Protein AF-A0A926RLL1-F1 (afdb_monomer_lite)

Foldseek 3Di:
DFDFDDDPLLVQLLVVQAPDPDADALQRSCCRSVVDHPPDDSVVVVVSVVVSLVRCCVGVVDNQQWDADPRHIHGPPPDD

pLDDT: mean 86.8, std 11.38, range [41.97, 95.25]

Sequence (80 aa):
DQFTDLTEREINLIIFLKKSKLPVNINELQKKVWKYGSDLDTHTVETHIYRLRKKIKEKFNDEKFILSSKKGYFIDEKEQ

Structure (mmCIF, N/CA/C/O backbone):
data_AF-A0A926RLL1-F1
#
_entry.id   AF-A0A926RLL1-F1
#
loop_
_atom_site.group_PDB
_atom_site.id
_atom_site.type_symbol
_atom_site.label_atom_id
_atom_site.label_alt_id
_atom_site.label_comp_id
_atom_site.label_asym_id
_atom_site.label_entity_id
_atom_site.label_seq_id
_atom_site.pdbx_PDB_ins_code
_atom_site.Cartn_x
_atom_site.Cartn_y
_atom_site.Cartn_z
_atom_site.occupancy
_atom_site.B_iso_or_equiv
_atom_site.auth_seq_id
_atom_site.auth_comp_id
_atom_site.auth_asym_id
_atom_site.auth_atom_id
_atom_site.pdbx_PDB_model_num
ATOM 1 N N . ASP A 1 1 ? -23.876 6.983 6.511 1.00 57.44 1 ASP A N 1
ATOM 2 C CA . ASP A 1 1 ? -22.827 6.392 5.654 1.00 57.44 1 ASP A CA 1
ATOM 3 C C . ASP A 1 1 ? -21.601 7.289 5.599 1.00 57.44 1 ASP A C 1
ATOM 5 O O . ASP A 1 1 ? -21.753 8.504 5.539 1.00 57.44 1 ASP A O 1
ATOM 9 N N . GLN A 1 2 ? -20.399 6.715 5.678 1.00 73.19 2 GLN A N 1
ATOM 10 C CA . GLN A 1 2 ? -19.142 7.458 5.533 1.00 73.19 2 GLN A CA 1
ATOM 11 C C . GLN A 1 2 ? -18.659 7.332 4.082 1.00 73.19 2 GLN A C 1
ATOM 13 O O . GLN A 1 2 ? -18.421 6.224 3.608 1.00 73.19 2 GLN A O 1
ATOM 18 N N . PHE A 1 3 ? -18.506 8.459 3.384 1.00 79.94 3 PHE A N 1
ATOM 19 C CA . PHE A 1 3 ? -17.992 8.512 2.013 1.00 79.94 3 PHE A CA 1
ATOM 20 C C . PHE A 1 3 ? -16.650 9.252 1.970 1.00 79.94 3 PHE A C 1
ATOM 22 O O . PHE A 1 3 ? -16.398 10.165 2.765 1.00 79.94 3 PHE A O 1
ATOM 29 N N . THR A 1 4 ? -15.779 8.852 1.042 1.00 84.56 4 THR A N 1
ATOM 30 C CA . THR A 1 4 ? -14.483 9.497 0.813 1.00 84.56 4 THR A CA 1
ATOM 31 C C . THR A 1 4 ? -14.215 9.645 -0.679 1.00 84.56 4 THR A C 1
ATOM 33 O O . THR A 1 4 ? -14.454 8.713 -1.447 1.00 84.56 4 THR A O 1
ATOM 36 N N . ASP A 1 5 ? -13.702 10.805 -1.086 1.00 89.69 5 ASP A N 1
ATOM 37 C CA . ASP A 1 5 ? -13.344 11.068 -2.476 1.00 89.69 5 ASP A CA 1
ATOM 38 C C . ASP A 1 5 ? -11.969 10.479 -2.781 1.00 89.69 5 ASP A C 1
ATOM 40 O O . ASP A 1 5 ? -10.945 10.882 -2.214 1.00 89.69 5 ASP A O 1
ATOM 44 N N . LEU A 1 6 ? -11.934 9.517 -3.697 1.00 91.75 6 LEU A N 1
ATOM 45 C CA . LEU A 1 6 ? -10.708 8.899 -4.182 1.00 91.75 6 LEU A CA 1
ATOM 46 C C . LEU A 1 6 ? -10.479 9.282 -5.637 1.00 91.75 6 LEU A C 1
ATOM 48 O O . LEU A 1 6 ? -11.384 9.250 -6.465 1.00 91.75 6 LEU A O 1
ATOM 52 N N . THR A 1 7 ? -9.235 9.611 -5.957 1.00 91.62 7 THR A N 1
ATOM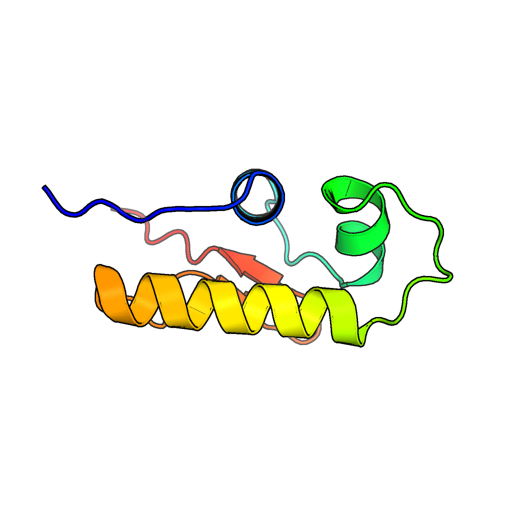 53 C CA . THR A 1 7 ? -8.803 9.727 -7.348 1.00 91.62 7 THR A CA 1
ATOM 54 C C . THR A 1 7 ? -8.835 8.354 -8.015 1.00 91.62 7 THR A C 1
ATOM 56 O O . THR A 1 7 ? -8.634 7.332 -7.356 1.00 91.62 7 THR A O 1
ATOM 59 N N . GLU A 1 8 ? -8.993 8.316 -9.339 1.00 90.25 8 GLU A N 1
ATOM 60 C CA . GLU A 1 8 ? -8.950 7.071 -10.124 1.00 90.25 8 GLU A CA 1
ATOM 61 C C . GLU A 1 8 ? -7.710 6.224 -9.795 1.00 90.25 8 GLU A C 1
ATOM 63 O O . GLU A 1 8 ? -7.762 5.002 -9.688 1.00 90.25 8 GLU A O 1
ATOM 68 N N . ARG A 1 9 ? -6.583 6.890 -9.544 1.00 89.75 9 ARG A N 1
ATOM 69 C CA . ARG A 1 9 ? -5.321 6.246 -9.196 1.00 89.75 9 ARG A CA 1
ATOM 70 C C . ARG A 1 9 ? -5.319 5.601 -7.813 1.00 89.75 9 ARG A C 1
ATOM 72 O O . ARG A 1 9 ? -4.796 4.501 -7.668 1.00 89.75 9 ARG A O 1
ATOM 79 N N . GLU A 1 10 ? -5.903 6.255 -6.810 1.00 92.50 10 GLU A N 1
ATOM 80 C CA . GLU A 1 10 ? -6.092 5.657 -5.482 1.00 92.50 10 GLU A CA 1
ATOM 81 C C . GLU A 1 10 ? -7.038 4.452 -5.563 1.00 92.50 10 GLU A C 1
ATOM 83 O O . GLU A 1 10 ? -6.753 3.411 -4.977 1.00 92.50 10 GLU A O 1
ATOM 88 N N . ILE A 1 11 ? -8.112 4.554 -6.351 1.00 92.81 11 ILE A N 1
ATOM 89 C CA . ILE A 1 11 ? -9.050 3.448 -6.589 1.00 92.81 11 ILE A CA 1
ATOM 90 C C . ILE A 1 11 ? -8.329 2.266 -7.248 1.00 92.81 11 ILE A C 1
ATOM 92 O O . ILE A 1 11 ? -8.409 1.139 -6.757 1.00 92.81 11 ILE A O 1
ATOM 96 N N . ASN A 1 12 ? -7.569 2.516 -8.316 1.00 93.00 12 ASN A N 1
ATOM 97 C CA . ASN A 1 12 ? -6.807 1.485 -9.021 1.00 93.00 12 ASN A CA 1
ATOM 98 C C . ASN A 1 12 ? -5.768 0.814 -8.113 1.00 93.00 12 ASN A C 1
ATOM 100 O O . ASN A 1 12 ? -5.619 -0.408 -8.162 1.00 93.00 12 ASN A O 1
ATOM 104 N N . LEU A 1 13 ? -5.093 1.583 -7.251 1.00 94.00 13 LEU A N 1
ATOM 105 C CA . LEU A 1 13 ? -4.173 1.055 -6.244 1.00 94.00 13 LEU A CA 1
ATOM 106 C C . LEU A 1 13 ? -4.884 0.100 -5.275 1.00 94.00 13 LEU A C 1
ATOM 108 O O . LEU A 1 13 ? -4.406 -1.014 -5.066 1.00 94.00 13 LEU A O 1
ATOM 112 N N . ILE A 1 14 ? -6.032 0.500 -4.722 1.00 93.88 14 ILE A N 1
ATOM 113 C CA . ILE A 1 14 ? -6.812 -0.335 -3.793 1.00 93.88 14 ILE A CA 1
ATOM 114 C C . ILE A 1 14 ? -7.267 -1.620 -4.477 1.00 93.88 14 ILE A C 1
ATOM 116 O O . ILE A 1 14 ? -7.069 -2.705 -3.938 1.00 93.88 14 ILE A O 1
ATOM 120 N N . ILE A 1 15 ? -7.851 -1.515 -5.674 1.00 93.25 15 ILE A N 1
ATOM 121 C CA . ILE A 1 15 ? -8.335 -2.675 -6.433 1.00 93.25 15 ILE A CA 1
ATOM 122 C C . ILE A 1 15 ? -7.186 -3.644 -6.715 1.00 93.25 15 ILE A C 1
ATOM 124 O O . ILE A 1 15 ? -7.358 -4.858 -6.600 1.00 93.25 15 ILE A O 1
ATOM 128 N N . PHE A 1 16 ? -6.020 -3.123 -7.090 1.00 94.19 16 PHE A N 1
ATOM 129 C CA . PHE A 1 16 ? -4.863 -3.944 -7.410 1.00 94.19 16 PHE A CA 1
ATOM 130 C C . PHE A 1 16 ? -4.290 -4.650 -6.175 1.00 94.19 16 PHE A C 1
ATOM 132 O O . PHE A 1 16 ? -4.042 -5.856 -6.225 1.00 94.19 16 PHE A O 1
ATOM 139 N N . LEU A 1 17 ? -4.144 -3.934 -5.056 1.00 94.00 17 LEU A N 1
ATOM 140 C CA . LEU A 1 17 ? -3.706 -4.526 -3.791 1.00 94.00 17 LEU A CA 1
ATOM 141 C C . LEU A 1 17 ? -4.712 -5.560 -3.275 1.00 94.00 17 LEU A C 1
ATOM 143 O O . LEU A 1 17 ? -4.299 -6.642 -2.880 1.00 94.00 17 LEU A O 1
ATOM 147 N N . LYS A 1 18 ? -6.019 -5.282 -3.364 1.00 92.75 18 LYS A N 1
ATOM 148 C CA . LYS A 1 18 ? -7.085 -6.207 -2.943 1.00 92.75 18 LYS A CA 1
ATOM 149 C C . LYS A 1 18 ? -7.106 -7.496 -3.766 1.00 92.75 18 LYS A C 1
ATOM 151 O O . LYS A 1 18 ? -7.439 -8.556 -3.263 1.00 92.75 18 LYS A O 1
ATOM 156 N N . LYS A 1 19 ? -6.763 -7.423 -5.053 1.00 92.50 19 LYS A N 1
ATOM 157 C CA . LYS A 1 19 ? -6.667 -8.607 -5.925 1.00 92.50 19 LYS A C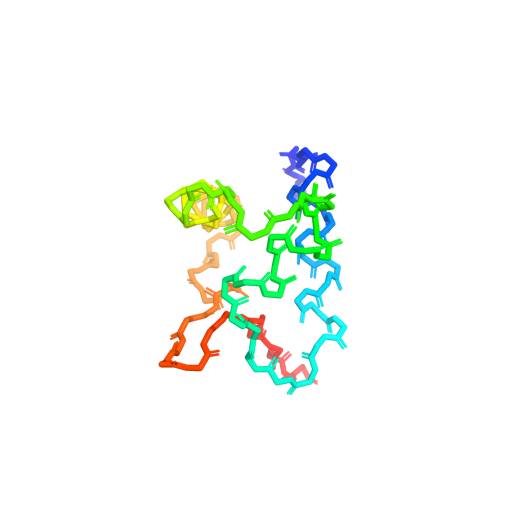A 1
ATOM 158 C C . LYS A 1 19 ? -5.375 -9.403 -5.717 1.00 92.50 19 LYS A C 1
ATOM 160 O O . LYS A 1 19 ? -5.260 -10.515 -6.233 1.00 92.50 19 LYS A O 1
ATOM 165 N N . SER A 1 20 ? -4.392 -8.836 -5.023 1.00 91.56 20 SER A N 1
ATOM 166 C CA . SER A 1 20 ? -3.080 -9.445 -4.845 1.00 91.56 20 SER A CA 1
ATOM 167 C C . SER A 1 20 ? -3.055 -10.298 -3.583 1.00 91.56 20 SER A C 1
ATOM 169 O O . SER A 1 20 ? -3.203 -9.794 -2.480 1.00 91.56 20 SER A O 1
ATOM 171 N N . LYS A 1 21 ? -2.800 -11.601 -3.743 1.00 87.38 21 LYS A N 1
ATOM 172 C CA . LYS A 1 21 ? -2.678 -12.554 -2.622 1.00 87.38 21 LYS A CA 1
ATOM 173 C C . LYS A 1 21 ? -1.388 -12.393 -1.809 1.00 87.38 21 LYS A C 1
ATOM 175 O O . LYS A 1 21 ? -1.250 -12.978 -0.743 1.00 87.38 21 LYS A O 1
ATOM 180 N N . LEU A 1 22 ? -0.404 -11.684 -2.358 1.00 91.50 22 LEU A N 1
ATOM 181 C CA . LEU A 1 22 ? 0.915 -11.486 -1.763 1.00 91.50 22 LEU A CA 1
ATOM 182 C C . LEU A 1 22 ? 1.249 -9.993 -1.729 1.00 91.50 22 LEU A C 1
ATOM 184 O O . LEU A 1 22 ? 0.755 -9.251 -2.583 1.00 91.50 22 LEU A O 1
ATOM 188 N N . PRO A 1 23 ? 2.127 -9.558 -0.804 1.00 94.75 23 PRO A N 1
ATOM 189 C CA . PRO A 1 23 ? 2.633 -8.195 -0.802 1.00 94.75 23 PR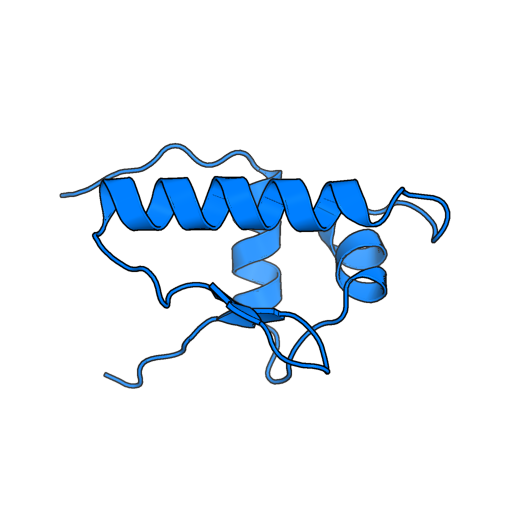O A CA 1
ATOM 190 C C . PRO A 1 23 ? 3.233 -7.809 -2.154 1.00 94.75 23 PRO A C 1
ATOM 192 O O . PRO A 1 23 ? 4.034 -8.551 -2.725 1.00 94.75 23 PRO A O 1
ATOM 195 N N . VAL A 1 24 ? 2.854 -6.632 -2.642 1.00 94.81 24 VAL A N 1
ATOM 196 C CA . VAL A 1 24 ? 3.256 -6.105 -3.943 1.00 94.81 24 VAL A CA 1
ATOM 197 C C . VAL A 1 24 ? 4.346 -5.055 -3.766 1.00 94.81 24 VAL A C 1
ATOM 199 O O . VAL A 1 24 ? 4.161 -4.052 -3.073 1.00 94.81 24 VAL A O 1
ATOM 202 N N . ASN A 1 25 ? 5.491 -5.269 -4.409 1.00 93.56 25 ASN A N 1
ATOM 203 C CA . ASN A 1 25 ? 6.591 -4.310 -4.405 1.00 93.56 25 ASN A CA 1
ATOM 204 C C . ASN A 1 25 ? 6.275 -3.041 -5.226 1.00 93.56 25 ASN A C 1
ATOM 206 O O . ASN A 1 25 ? 5.334 -2.995 -6.019 1.00 93.56 25 ASN A O 1
ATOM 210 N N . ILE A 1 26 ? 7.091 -2.001 -5.033 1.00 90.44 26 ILE A N 1
ATOM 211 C CA . ILE A 1 26 ? 6.905 -0.689 -5.672 1.00 90.44 26 ILE A CA 1
ATOM 212 C C . ILE A 1 26 ? 6.983 -0.785 -7.201 1.00 90.44 26 ILE A C 1
ATOM 214 O O . ILE A 1 26 ? 6.156 -0.184 -7.882 1.00 90.44 26 ILE A O 1
ATOM 218 N N . ASN A 1 27 ? 7.913 -1.575 -7.741 1.00 88.69 27 ASN A N 1
ATOM 219 C CA . ASN A 1 27 ? 8.109 -1.700 -9.189 1.00 88.69 27 ASN A CA 1
ATOM 220 C C . ASN A 1 27 ? 6.861 -2.272 -9.884 1.00 88.69 27 ASN A C 1
ATOM 222 O O . ASN A 1 27 ? 6.429 -1.771 -10.923 1.00 88.69 27 ASN A O 1
ATOM 226 N N . GLU A 1 28 ? 6.229 -3.285 -9.288 1.00 90.75 28 GLU A N 1
ATOM 227 C CA . GLU A 1 28 ? 4.973 -3.839 -9.797 1.00 90.75 28 GLU A CA 1
ATOM 228 C C . GLU A 1 28 ? 3.826 -2.825 -9.694 1.00 90.75 28 GLU A C 1
ATOM 230 O O . GLU A 1 28 ? 3.036 -2.703 -10.632 1.00 90.75 28 GLU A O 1
ATOM 235 N N . LEU A 1 29 ? 3.758 -2.032 -8.617 1.00 91.06 29 LEU A N 1
ATOM 236 C CA . LEU A 1 29 ? 2.775 -0.948 -8.497 1.00 91.06 29 LEU A CA 1
ATOM 237 C C . LEU A 1 29 ? 2.959 0.115 -9.588 1.00 91.06 29 LEU A C 1
ATOM 239 O O . LEU A 1 29 ? 1.981 0.498 -10.235 1.00 91.06 29 LEU A O 1
ATOM 243 N N . GLN A 1 30 ? 4.194 0.553 -9.846 1.00 89.06 30 GLN A N 1
ATOM 244 C CA . GLN A 1 30 ? 4.504 1.507 -10.917 1.00 89.06 30 GLN A CA 1
ATOM 245 C C . GLN A 1 30 ? 4.045 0.979 -12.282 1.00 89.06 30 GLN A C 1
ATOM 247 O O . GLN A 1 30 ? 3.346 1.665 -13.032 1.00 89.06 30 GLN A O 1
ATOM 252 N N . LYS A 1 31 ? 4.353 -0.285 -12.574 1.00 87.62 31 LYS A N 1
ATOM 253 C CA . LYS A 1 31 ? 4.003 -0.909 -13.849 1.00 87.62 31 LYS A CA 1
ATOM 254 C C . LYS A 1 31 ? 2.497 -1.117 -14.019 1.00 87.62 31 LYS A C 1
ATOM 256 O O . LYS A 1 31 ? 1.967 -0.914 -15.109 1.00 87.62 31 LYS A O 1
ATOM 261 N N . LYS A 1 32 ? 1.792 -1.549 -12.969 1.00 89.12 32 LYS A N 1
ATOM 262 C CA . LYS A 1 32 ? 0.389 -1.993 -13.066 1.00 89.12 32 LYS A CA 1
ATOM 263 C C . LYS A 1 32 ? -0.629 -0.889 -12.813 1.00 89.12 32 LYS A C 1
ATOM 265 O O . LYS A 1 32 ? -1.654 -0.861 -13.487 1.00 89.12 32 LYS A O 1
ATOM 270 N N . VAL A 1 33 ? -0.354 0.011 -11.872 1.00 89.06 33 VAL A N 1
ATOM 271 C CA . VAL A 1 33 ? -1.282 1.087 -11.484 1.00 89.06 33 VAL A CA 1
ATOM 272 C C . VAL A 1 33 ? -0.941 2.389 -12.207 1.00 89.06 33 VAL A C 1
ATOM 274 O O . VAL A 1 33 ? -1.837 3.116 -12.628 1.00 89.06 33 VAL A O 1
ATOM 277 N N . TRP A 1 34 ? 0.349 2.663 -12.399 1.00 86.31 34 TRP A N 1
ATOM 278 C CA . TRP A 1 34 ? 0.835 3.883 -13.047 1.00 86.31 34 TRP A CA 1
ATOM 279 C C . TRP A 1 34 ? 1.067 3.704 -14.555 1.00 86.31 34 TRP A C 1
ATOM 281 O O . TRP A 1 34 ? 1.053 4.696 -15.272 1.00 86.31 34 TRP A O 1
ATOM 291 N N . LYS A 1 35 ? 1.198 2.465 -15.058 1.00 81.81 35 LYS A N 1
ATOM 292 C CA . LYS A 1 35 ? 1.459 2.142 -16.480 1.00 81.81 35 LYS A CA 1
ATOM 293 C C . LYS A 1 35 ? 2.713 2.817 -17.057 1.00 81.81 35 LYS A C 1
ATOM 295 O O . LYS A 1 35 ? 2.849 2.923 -18.273 1.00 81.81 35 LYS A O 1
ATOM 300 N N . TYR A 1 36 ? 3.629 3.250 -16.199 1.00 73.69 36 TYR A N 1
ATOM 301 C CA . TYR A 1 36 ? 4.918 3.798 -16.606 1.00 73.69 36 TYR A CA 1
ATOM 302 C C . TYR A 1 36 ? 5.993 2.706 -16.565 1.00 73.69 36 TYR A C 1
ATOM 304 O O . TYR A 1 36 ? 5.850 1.695 -15.869 1.00 73.69 36 TYR A O 1
ATOM 312 N N . GLY A 1 37 ? 7.065 2.912 -17.334 1.00 60.44 37 GLY A N 1
ATOM 313 C CA . GLY A 1 37 ? 8.295 2.129 -17.222 1.00 60.44 37 GLY A CA 1
ATOM 314 C C . GLY A 1 37 ? 8.990 2.362 -15.878 1.00 60.44 37 GLY A C 1
ATOM 315 O O . GLY A 1 37 ? 8.637 3.278 -15.136 1.00 60.44 37 GLY A O 1
ATOM 316 N N . SER A 1 38 ? 9.985 1.528 -15.577 1.00 60.97 38 SER A N 1
ATOM 317 C CA . SER A 1 38 ? 10.765 1.497 -14.328 1.00 60.97 38 SER A CA 1
ATOM 318 C C . SER A 1 38 ? 11.525 2.794 -13.985 1.00 60.97 38 SER A C 1
ATOM 320 O O . SER A 1 38 ? 12.258 2.817 -13.004 1.00 60.97 38 SER A O 1
ATOM 322 N N . ASP A 1 39 ? 11.369 3.853 -14.782 1.00 64.06 39 ASP A N 1
ATOM 323 C CA . ASP A 1 39 ? 12.032 5.154 -14.645 1.00 64.06 39 ASP A CA 1
ATOM 324 C C . ASP A 1 39 ? 11.260 6.147 -13.758 1.00 64.06 39 ASP A C 1
ATOM 326 O O . ASP A 1 39 ? 11.701 7.277 -13.551 1.00 64.06 39 ASP A O 1
ATOM 330 N N . LEU A 1 40 ? 10.084 5.766 -13.243 1.00 65.88 40 LEU A N 1
ATOM 331 C CA . LEU A 1 40 ? 9.382 6.589 -12.260 1.00 65.88 40 LEU A CA 1
ATOM 332 C C . LEU A 1 40 ? 10.131 6.598 -10.927 1.00 65.88 40 LEU A C 1
ATOM 334 O O . LEU A 1 40 ? 10.513 5.555 -10.396 1.00 65.88 40 LEU A O 1
ATOM 338 N N . ASP A 1 41 ? 10.212 7.780 -10.324 1.00 72.50 41 ASP A N 1
ATOM 339 C CA . ASP A 1 41 ? 10.701 7.942 -8.961 1.00 72.50 41 ASP A CA 1
ATOM 340 C C . ASP A 1 41 ? 9.826 7.128 -7.984 1.00 72.50 41 ASP A C 1
ATOM 342 O O . ASP A 1 41 ? 8.601 7.310 -7.912 1.00 72.50 41 ASP A O 1
ATOM 346 N N . THR A 1 42 ? 10.449 6.216 -7.231 1.00 74.38 42 THR A N 1
ATOM 347 C CA . THR A 1 42 ? 9.791 5.344 -6.245 1.00 74.38 42 THR A CA 1
ATOM 348 C C . THR A 1 42 ? 9.052 6.130 -5.161 1.00 74.38 42 THR A C 1
ATOM 350 O O . THR A 1 42 ? 8.003 5.676 -4.692 1.00 74.38 42 THR A O 1
ATOM 353 N N . HIS A 1 43 ? 9.504 7.348 -4.841 1.00 81.31 43 HIS A N 1
ATOM 354 C CA . HIS A 1 43 ? 8.856 8.251 -3.886 1.00 81.31 43 HIS A CA 1
ATOM 355 C C . HIS A 1 43 ? 7.456 8.664 -4.352 1.00 81.31 43 HIS A C 1
ATOM 357 O O . HIS A 1 43 ? 6.600 8.999 -3.528 1.00 81.31 43 HIS A O 1
ATOM 363 N N . THR A 1 44 ? 7.170 8.593 -5.658 1.00 85.00 44 THR A N 1
ATOM 364 C CA . THR A 1 44 ? 5.829 8.857 -6.195 1.00 85.00 44 THR A CA 1
ATOM 365 C C . THR A 1 44 ? 4.820 7.861 -5.627 1.00 85.00 44 THR A C 1
ATOM 367 O O . THR A 1 44 ? 3.777 8.261 -5.107 1.00 85.00 44 THR A O 1
ATOM 370 N N . VAL A 1 45 ? 5.126 6.561 -5.673 1.00 89.31 45 VAL A N 1
ATOM 371 C CA . VAL A 1 45 ? 4.216 5.515 -5.177 1.00 89.31 45 VAL A CA 1
ATO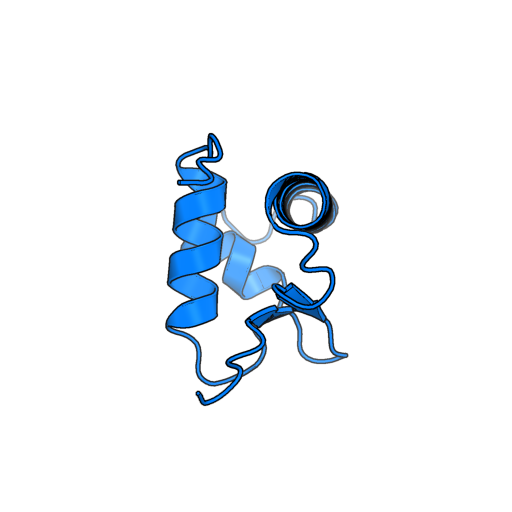M 372 C C . VAL A 1 45 ? 4.042 5.625 -3.667 1.00 89.31 45 VAL A C 1
ATOM 374 O O . VAL A 1 45 ? 2.914 5.604 -3.173 1.00 89.31 45 VAL A O 1
ATOM 377 N N . GLU A 1 46 ? 5.140 5.808 -2.938 1.00 91.50 46 GLU A N 1
ATOM 378 C CA . GLU A 1 46 ? 5.124 5.933 -1.478 1.00 91.50 46 GLU A CA 1
ATOM 379 C C . GLU A 1 46 ? 4.295 7.134 -1.017 1.00 91.50 46 GLU A C 1
ATOM 381 O O . GLU A 1 46 ? 3.444 7.003 -0.135 1.00 91.50 46 GLU A O 1
ATOM 386 N N . THR A 1 47 ? 4.456 8.285 -1.677 1.00 91.69 47 THR A N 1
ATOM 387 C CA . THR A 1 47 ? 3.673 9.493 -1.385 1.00 91.69 47 THR A CA 1
ATOM 388 C C . THR A 1 47 ? 2.181 9.259 -1.609 1.00 91.69 47 THR A C 1
ATOM 390 O O . THR A 1 47 ? 1.351 9.695 -0.806 1.00 91.69 47 THR A O 1
ATOM 393 N N . HIS A 1 48 ? 1.815 8.552 -2.681 1.00 90.88 48 HIS A N 1
ATOM 394 C CA . HIS A 1 48 ? 0.421 8.211 -2.952 1.00 90.88 48 HIS A CA 1
ATOM 395 C C . HIS A 1 48 ? -0.162 7.258 -1.901 1.00 90.88 48 HIS A C 1
ATOM 397 O O . HIS A 1 48 ? -1.272 7.497 -1.425 1.00 90.88 48 HIS A O 1
ATOM 403 N N . ILE A 1 49 ? 0.587 6.236 -1.479 1.00 93.56 49 ILE A N 1
ATOM 404 C CA . ILE A 1 49 ? 0.166 5.316 -0.411 1.00 93.56 49 ILE A CA 1
ATOM 405 C C . ILE A 1 49 ? 0.011 6.059 0.919 1.00 93.56 49 ILE A C 1
ATOM 407 O O . ILE A 1 49 ? -0.971 5.846 1.628 1.00 93.56 49 ILE A O 1
ATOM 411 N N . TYR A 1 50 ? 0.939 6.959 1.250 1.00 93.69 50 TYR A N 1
ATOM 412 C CA . TYR A 1 50 ? 0.867 7.772 2.463 1.00 93.69 50 TYR A CA 1
ATOM 413 C C . TYR A 1 50 ? -0.398 8.639 2.497 1.00 93.69 50 TYR A C 1
ATOM 415 O O . TYR A 1 50 ? -1.140 8.619 3.482 1.00 93.69 50 TYR A O 1
ATOM 423 N N . ARG A 1 51 ? -0.686 9.364 1.407 1.00 93.31 51 ARG A N 1
ATOM 424 C CA . ARG A 1 51 ? -1.893 10.201 1.295 1.00 93.31 51 ARG A CA 1
ATOM 425 C C . ARG A 1 51 ? -3.166 9.368 1.398 1.00 93.31 51 ARG A C 1
ATOM 427 O O . ARG A 1 51 ? -4.093 9.769 2.101 1.00 93.31 51 ARG A O 1
ATOM 434 N N . LEU A 1 52 ? -3.182 8.200 0.758 1.00 94.50 52 LEU A N 1
ATOM 435 C CA . LEU A 1 52 ? -4.313 7.287 0.826 1.00 94.50 52 LEU A CA 1
ATOM 436 C C . LEU A 1 52 ? -4.533 6.767 2.253 1.00 94.50 52 LEU A C 1
ATOM 438 O O . LEU A 1 52 ? -5.640 6.881 2.769 1.00 94.50 52 LEU A O 1
ATOM 442 N N . ARG A 1 53 ? -3.486 6.276 2.931 1.00 94.69 53 ARG A N 1
ATOM 443 C CA . ARG A 1 53 ? -3.558 5.845 4.341 1.00 94.69 53 ARG A CA 1
ATOM 444 C C . ARG A 1 53 ? -4.102 6.949 5.239 1.00 94.69 53 ARG A C 1
ATOM 446 O O . ARG A 1 53 ? -4.991 6.691 6.042 1.00 94.69 53 ARG A O 1
ATOM 453 N N . LYS A 1 54 ? -3.603 8.178 5.080 1.00 93.88 54 LYS A N 1
ATOM 454 C CA . LYS A 1 54 ? -4.074 9.336 5.847 1.00 93.88 54 LYS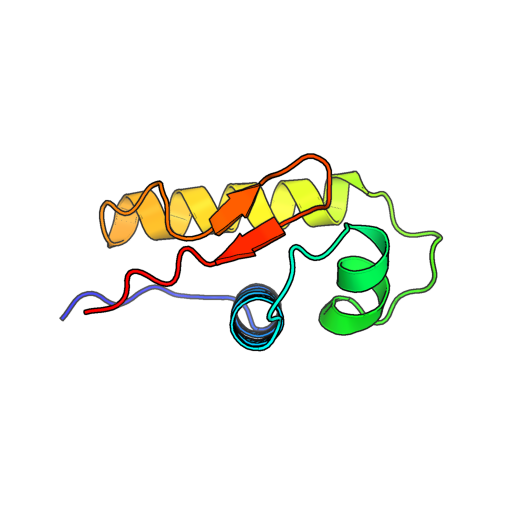 A CA 1
ATOM 455 C C . LYS A 1 54 ? -5.567 9.581 5.624 1.00 93.88 54 LYS A C 1
ATOM 457 O O . LYS A 1 54 ? -6.305 9.702 6.593 1.00 93.88 54 LYS A O 1
ATOM 462 N N . LYS A 1 55 ? -6.021 9.575 4.370 1.00 93.81 55 LYS A N 1
ATOM 463 C CA . LYS A 1 55 ? -7.432 9.773 4.019 1.00 93.81 55 LYS A CA 1
ATOM 464 C C . LYS A 1 55 ? -8.335 8.677 4.600 1.00 93.81 55 LYS A C 1
ATOM 466 O O . LYS A 1 55 ? -9.399 8.985 5.130 1.00 93.81 55 LYS A O 1
ATOM 471 N N . ILE A 1 56 ? -7.915 7.412 4.526 1.00 93.12 56 ILE A N 1
ATOM 472 C CA . ILE A 1 56 ? -8.670 6.284 5.092 1.00 93.12 56 ILE A CA 1
ATOM 473 C C . ILE A 1 56 ? -8.709 6.359 6.621 1.00 93.12 56 ILE A C 1
ATOM 475 O O . ILE A 1 56 ? -9.780 6.215 7.205 1.00 93.12 56 ILE A O 1
ATOM 479 N N . LYS A 1 57 ? -7.584 6.684 7.266 1.00 92.31 57 LYS A N 1
ATOM 480 C CA . LYS A 1 57 ? -7.523 6.928 8.709 1.00 92.31 57 LYS A CA 1
ATOM 481 C C . LYS A 1 57 ? -8.467 8.054 9.129 1.00 92.31 57 LYS A C 1
ATOM 483 O O . LYS A 1 57 ? -9.247 7.880 10.051 1.00 92.31 57 LYS A O 1
ATOM 488 N N . GLU A 1 58 ? -8.421 9.204 8.466 1.00 92.31 58 GLU A N 1
ATOM 489 C CA . GLU A 1 58 ? -9.242 10.364 8.839 1.00 92.31 58 GLU A CA 1
ATOM 490 C C . GLU A 1 58 ? -10.740 10.115 8.650 1.00 92.31 58 GLU A C 1
ATOM 492 O O . GLU A 1 58 ? -11.549 10.654 9.401 1.00 92.31 58 GLU A O 1
ATOM 497 N N . LYS A 1 59 ? -11.118 9.314 7.649 1.00 92.75 59 LYS A N 1
ATOM 498 C CA . LYS A 1 59 ? -12.527 9.055 7.339 1.00 92.75 59 LYS A CA 1
ATOM 499 C C . LYS A 1 59 ? -13.102 7.877 8.107 1.00 92.75 59 LYS A C 1
ATOM 501 O O . LYS A 1 59 ? -14.188 8.024 8.644 1.00 92.75 59 LYS A O 1
ATOM 506 N N . PHE A 1 60 ? -12.373 6.767 8.181 1.00 91.12 60 PHE A N 1
ATOM 507 C CA . PHE A 1 60 ? -12.861 5.489 8.710 1.00 91.12 60 PHE A CA 1
ATOM 508 C C . PHE A 1 60 ? -12.178 5.065 10.0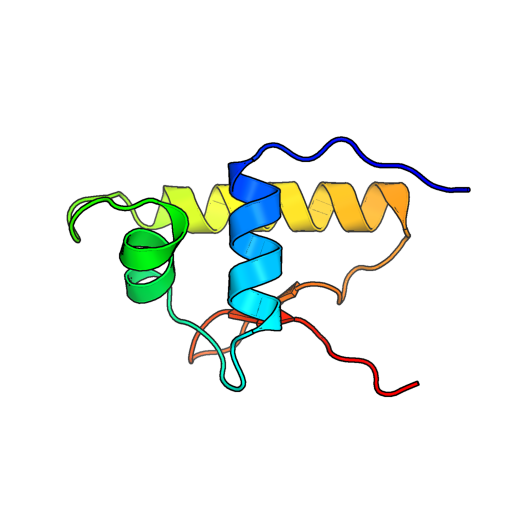13 1.00 91.12 60 PHE A C 1
ATOM 510 O O . PHE A 1 60 ? -12.503 4.015 10.562 1.00 91.12 60 PHE A O 1
ATOM 517 N N . ASN A 1 61 ? -11.222 5.857 10.509 1.00 91.81 61 ASN A N 1
ATOM 518 C CA . ASN A 1 61 ? -10.395 5.532 11.671 1.00 91.81 61 ASN A CA 1
ATOM 519 C C . ASN A 1 61 ? -9.654 4.186 11.535 1.00 91.81 61 ASN A C 1
ATOM 521 O O . ASN A 1 61 ? -9.380 3.513 12.528 1.00 91.81 61 ASN A O 1
ATOM 525 N N . ASP A 1 62 ? -9.324 3.799 10.295 1.00 91.69 62 ASP A N 1
ATOM 526 C CA . ASP A 1 62 ? -8.596 2.569 9.982 1.00 91.69 62 ASP A CA 1
ATOM 527 C C . ASP A 1 62 ? -7.144 2.870 9.585 1.00 91.69 62 ASP A C 1
ATOM 529 O O . ASP A 1 62 ? -6.840 3.305 8.473 1.00 91.69 62 ASP A O 1
ATOM 533 N N . GLU A 1 63 ? -6.229 2.628 10.522 1.00 91.44 63 GLU A N 1
ATOM 534 C CA . GLU A 1 63 ? -4.787 2.785 10.313 1.00 91.44 63 GLU A CA 1
ATOM 535 C C . GLU A 1 63 ? -4.131 1.573 9.644 1.00 91.44 63 GLU A C 1
ATOM 537 O O . GLU A 1 63 ? -2.996 1.668 9.171 1.00 91.44 63 GLU A O 1
ATOM 542 N N . LYS A 1 64 ? -4.820 0.428 9.626 1.00 92.12 64 LYS A N 1
ATOM 543 C CA . LYS A 1 64 ? -4.274 -0.853 9.167 1.00 92.12 64 LYS A CA 1
ATOM 544 C C . LYS A 1 64 ? -4.754 -1.237 7.773 1.00 92.12 64 LYS A C 1
ATOM 546 O O . LYS A 1 64 ? -4.246 -2.204 7.231 1.00 92.12 64 LYS A O 1
ATOM 551 N N . PHE A 1 65 ? -5.618 -0.440 7.148 1.00 92.94 65 PHE A N 1
ATOM 552 C CA . PHE A 1 65 ? -6.171 -0.714 5.820 1.00 92.94 65 PHE A CA 1
ATOM 553 C C . PHE A 1 65 ? -5.129 -1.115 4.757 1.00 92.94 65 PHE A C 1
ATOM 555 O O . PHE A 1 65 ? -5.320 -2.093 4.041 1.00 92.94 65 PHE A O 1
ATOM 562 N N . ILE A 1 66 ? -4.009 -0.386 4.661 1.00 94.56 66 ILE A N 1
ATOM 563 C CA . ILE A 1 66 ? -2.864 -0.763 3.814 1.00 94.56 66 ILE A CA 1
ATOM 564 C C . ILE A 1 66 ? -1.662 -0.986 4.716 1.00 94.56 66 ILE A C 1
ATOM 566 O O . ILE A 1 66 ? -1.199 -0.050 5.369 1.00 94.56 66 ILE A O 1
ATOM 570 N N . LEU A 1 67 ? -1.077 -2.175 4.682 1.00 93.88 67 LEU A N 1
ATOM 571 C CA . LEU A 1 67 ? 0.124 -2.544 5.421 1.00 93.88 67 LEU A CA 1
ATOM 572 C C . LEU A 1 67 ? 1.339 -2.617 4.493 1.00 93.88 67 LEU A C 1
ATOM 574 O O . LEU A 1 67 ? 1.228 -2.715 3.272 1.00 93.88 67 LEU A O 1
ATOM 578 N N . SER A 1 68 ? 2.522 -2.499 5.088 1.00 93.88 68 SER A N 1
ATOM 579 C CA . SER A 1 68 ? 3.808 -2.549 4.391 1.00 93.88 68 SER A CA 1
ATOM 580 C C . SER A 1 68 ? 4.708 -3.581 5.053 1.00 93.88 68 SER A C 1
ATOM 582 O O . SER A 1 68 ? 4.816 -3.629 6.275 1.00 93.88 68 SER A O 1
ATOM 584 N N . SER A 1 69 ? 5.376 -4.385 4.236 1.00 92.31 69 SER A N 1
ATOM 585 C CA . SER A 1 69 ? 6.363 -5.385 4.634 1.00 92.31 69 SER A CA 1
ATOM 586 C C . SER A 1 69 ? 7.645 -5.203 3.824 1.00 92.31 69 SER A C 1
ATOM 588 O O . SER A 1 69 ? 7.662 -4.481 2.828 1.00 92.31 69 SER A O 1
ATOM 590 N N . LYS A 1 70 ? 8.702 -5.950 4.168 1.00 91.00 70 LYS A N 1
ATOM 591 C CA . LYS A 1 70 ? 9.932 -6.008 3.356 1.00 91.00 70 LYS A CA 1
ATOM 592 C C . LYS A 1 70 ? 9.687 -6.450 1.904 1.00 91.00 70 LYS A C 1
ATOM 594 O O . LYS A 1 70 ? 10.517 -6.181 1.047 1.00 91.00 70 LYS A O 1
ATOM 599 N N . LYS A 1 71 ? 8.576 -7.145 1.630 1.00 92.25 71 LYS A N 1
ATOM 600 C CA . LYS A 1 71 ? 8.203 -7.620 0.289 1.00 92.25 71 LYS A CA 1
ATOM 601 C C . LYS A 1 71 ? 7.310 -6.633 -0.475 1.00 92.25 71 LYS A C 1
ATOM 603 O O . LYS A 1 71 ? 7.082 -6.839 -1.661 1.00 92.25 71 LYS A O 1
ATOM 608 N N . GLY A 1 72 ? 6.825 -5.574 0.179 1.00 93.81 72 GLY A N 1
ATOM 609 C CA . GLY A 1 72 ? 5.936 -4.577 -0.416 1.00 93.81 72 GLY A CA 1
ATOM 610 C C . GLY A 1 72 ? 4.641 -4.360 0.366 1.00 93.81 72 GLY A C 1
ATOM 611 O O . GLY A 1 72 ? 4.570 -4.650 1.564 1.00 93.81 72 GLY A O 1
ATOM 612 N N . TYR A 1 73 ? 3.623 -3.848 -0.321 1.00 95.25 73 TYR A N 1
ATOM 613 C CA . TYR A 1 73 ? 2.350 -3.396 0.240 1.00 95.25 73 TYR A CA 1
ATOM 614 C C . TYR A 1 73 ? 1.223 -4.407 0.032 1.00 95.25 73 TYR A C 1
ATOM 616 O O . TYR A 1 73 ? 1.197 -5.114 -0.971 1.00 95.25 73 TYR A O 1
ATOM 624 N N . PHE A 1 74 ? 0.279 -4.461 0.966 1.00 94.75 74 PHE A N 1
ATOM 625 C CA . PHE A 1 74 ? -0.906 -5.321 0.898 1.00 94.75 74 PHE A CA 1
ATOM 626 C C . PHE A 1 74 ? -2.059 -4.696 1.690 1.00 94.75 74 PHE A C 1
ATOM 628 O O . PHE A 1 74 ? -1.829 -3.809 2.514 1.00 94.75 74 PHE A O 1
ATOM 635 N N . ILE A 1 75 ? -3.289 -5.126 1.415 1.00 93.75 75 ILE A N 1
ATOM 636 C CA . ILE A 1 75 ? -4.463 -4.730 2.202 1.00 93.75 75 ILE A CA 1
ATOM 637 C C . ILE A 1 75 ? -4.639 -5.718 3.355 1.00 93.75 75 ILE A C 1
ATOM 639 O O . ILE A 1 75 ? -4.470 -6.920 3.162 1.00 93.75 75 ILE A O 1
ATOM 643 N N . ASP A 1 76 ? -4.940 -5.199 4.546 1.00 87.00 76 ASP A N 1
ATOM 644 C CA . ASP A 1 76 ? -5.313 -6.010 5.709 1.00 87.00 76 ASP A CA 1
ATOM 645 C C . ASP A 1 76 ? -6.719 -6.571 5.469 1.00 87.00 76 ASP A C 1
ATOM 647 O O . ASP A 1 76 ? -7.728 -5.916 5.738 1.00 87.00 76 ASP A O 1
ATOM 651 N N . GLU A 1 77 ? -6.793 -7.760 4.870 1.00 70.50 77 GLU A N 1
ATOM 652 C CA . GLU A 1 77 ? -8.034 -8.524 4.797 1.00 70.50 77 GLU A CA 1
ATOM 653 C C . GLU A 1 77 ? -8.337 -9.037 6.203 1.00 70.50 77 GLU A C 1
ATOM 655 O O . GLU A 1 77 ? -7.971 -10.148 6.578 1.00 70.50 77 GLU A O 1
ATOM 660 N N . LYS A 1 78 ? -8.986 -8.198 7.016 1.00 60.22 78 LYS A N 1
ATOM 661 C CA . LYS A 1 78 ? -9.679 -8.695 8.199 1.00 60.22 78 LYS A CA 1
ATOM 662 C C . LYS A 1 78 ? -10.763 -9.634 7.686 1.00 60.22 78 LYS A C 1
ATOM 664 O O . LYS A 1 78 ? -11.780 -9.163 7.179 1.00 60.22 78 LYS A O 1
ATOM 669 N N . GLU A 1 79 ? -10.513 -10.939 7.749 1.00 49.38 79 GLU A N 1
ATOM 670 C CA . GLU A 1 79 ? -11.576 -11.936 7.670 1.00 49.38 79 GLU A CA 1
ATOM 671 C C . GLU A 1 79 ? -12.638 -11.524 8.703 1.00 49.38 79 GLU A C 1
ATOM 673 O O . GLU A 1 79 ? -12.352 -11.452 9.902 1.00 49.38 79 GLU A O 1
ATOM 678 N N . GLN A 1 80 ? -13.811 -11.116 8.211 1.00 41.97 80 GLN A N 1
ATOM 679 C CA . GLN A 1 80 ? -15.026 -11.037 9.021 1.00 41.97 80 GLN A CA 1
ATOM 680 C C . GLN A 1 80 ? -15.555 -12.443 9.261 1.00 41.97 80 GLN A C 1
ATOM 682 O O . GLN A 1 80 ? -15.524 -13.242 8.297 1.00 41.97 80 GLN A O 1
#

Radius of gyration: 12.48 Å; chains: 1; bounding box: 35×24×29 Å

Secondary structure (DSSP, 8-state):
-------HHHHHHHHHHHH-SSPBPHHHHIIIII---TTS-HHHHHHHHHHHHHHHHHHH--SSSEEEETTEEEE-----